Protein AF-A0A2M7EKS1-F1 (afdb_monomer_lite)

pLDDT: mean 70.42, std 13.46, range [41.22, 95.75]

Structure (mmCIF, N/CA/C/O backbone):
data_AF-A0A2M7EKS1-F1
#
_entry.id   AF-A0A2M7EKS1-F1
#
loop_
_atom_site.group_PDB
_atom_site.id
_atom_site.type_symbol
_atom_site.label_atom_id
_atom_site.label_alt_id
_atom_site.label_comp_id
_atom_site.label_asym_id
_atom_site.label_entity_id
_atom_site.label_seq_id
_atom_site.pdbx_PDB_ins_code
_atom_site.Cartn_x
_atom_site.Cartn_y
_atom_site.Cartn_z
_atom_site.occupancy
_atom_site.B_iso_or_equiv
_atom_site.auth_seq_id
_atom_site.auth_comp_id
_atom_site.auth_asym_id
_atom_site.auth_atom_id
_atom_site.pdbx_PDB_model_num
ATOM 1 N N . MET A 1 1 ? 57.420 23.420 -40.649 1.00 41.22 1 MET A N 1
ATOM 2 C CA . MET A 1 1 ? 56.432 24.004 -39.713 1.00 41.22 1 MET A CA 1
ATOM 3 C C . MET A 1 1 ? 55.346 22.971 -39.466 1.00 41.22 1 MET A C 1
ATOM 5 O O . MET A 1 1 ? 54.741 22.511 -40.422 1.00 41.22 1 MET A O 1
ATOM 9 N N . LYS A 1 2 ? 55.190 22.521 -38.217 1.00 45.38 2 LYS A N 1
ATOM 10 C CA . LYS A 1 2 ? 54.291 21.430 -37.818 1.00 45.38 2 LYS A CA 1
ATOM 11 C C . LYS A 1 2 ? 52.988 22.056 -37.322 1.00 45.38 2 LYS A C 1
ATOM 13 O O . LYS A 1 2 ? 52.972 22.640 -36.246 1.00 45.38 2 LYS A O 1
ATOM 18 N N . THR A 1 3 ? 51.925 21.995 -38.116 1.00 54.16 3 THR A N 1
ATOM 19 C CA . THR A 1 3 ? 50.594 22.434 -37.682 1.00 54.16 3 THR A CA 1
ATOM 20 C C . THR A 1 3 ? 50.001 21.342 -36.795 1.00 54.16 3 THR A C 1
ATOM 22 O O . THR A 1 3 ? 49.514 20.324 -37.282 1.00 54.16 3 THR A O 1
ATOM 25 N N . SER A 1 4 ? 50.101 21.517 -35.479 1.00 57.69 4 SER A N 1
ATOM 26 C CA . SER A 1 4 ? 49.424 20.687 -34.482 1.00 57.69 4 SER A CA 1
ATOM 27 C C . SER A 1 4 ? 47.924 20.983 -34.517 1.00 57.69 4 SER A C 1
ATOM 29 O O . SER A 1 4 ? 47.434 21.873 -33.824 1.00 57.69 4 SER A O 1
ATOM 31 N N . GLY A 1 5 ? 47.210 20.275 -35.391 1.00 60.19 5 GLY A N 1
ATOM 32 C CA . GLY A 1 5 ? 45.758 20.330 -35.489 1.00 60.19 5 GLY A CA 1
ATOM 33 C C . GLY A 1 5 ? 45.109 19.615 -34.308 1.00 60.19 5 GLY A C 1
ATOM 34 O O . GLY A 1 5 ? 45.090 18.390 -34.259 1.00 60.19 5 GLY A O 1
ATOM 35 N N . PHE A 1 6 ? 44.539 20.383 -33.382 1.00 62.34 6 PHE A N 1
ATOM 36 C CA . PHE A 1 6 ? 43.591 19.915 -32.365 1.00 62.34 6 PHE A CA 1
ATOM 37 C C . PHE A 1 6 ? 42.209 19.659 -32.991 1.00 62.34 6 PHE A C 1
ATOM 39 O O . PHE A 1 6 ? 41.209 20.246 -32.591 1.00 62.34 6 PHE A O 1
ATOM 46 N N . MET A 1 7 ? 42.143 18.821 -34.023 1.00 62.97 7 MET A N 1
ATOM 47 C CA . MET A 1 7 ? 40.877 18.413 -34.628 1.00 62.97 7 MET A CA 1
ATOM 48 C C . MET A 1 7 ? 40.547 17.014 -34.116 1.00 62.97 7 MET A C 1
ATOM 50 O O . MET A 1 7 ? 41.015 16.017 -34.659 1.00 62.97 7 MET A O 1
ATOM 54 N N . HIS A 1 8 ? 39.753 16.930 -33.049 1.00 63.22 8 HIS A N 1
ATOM 55 C CA . HIS A 1 8 ? 39.049 15.689 -32.740 1.00 63.22 8 HIS A CA 1
ATOM 56 C C . HIS A 1 8 ? 37.978 15.484 -33.814 1.00 63.22 8 HIS A C 1
ATOM 58 O O . HIS A 1 8 ? 36.963 16.179 -33.842 1.00 63.22 8 HIS A O 1
ATOM 64 N N . SER A 1 9 ? 38.206 14.528 -34.711 1.00 64.31 9 SER A N 1
ATOM 65 C CA . SER A 1 9 ? 37.159 13.997 -35.573 1.00 64.31 9 SER A CA 1
ATOM 66 C C . SER A 1 9 ? 36.171 13.227 -34.699 1.00 64.31 9 SER A C 1
ATOM 68 O O . SER A 1 9 ? 36.417 12.075 -34.341 1.00 64.31 9 SER A O 1
ATOM 70 N N . ILE A 1 10 ? 35.056 13.857 -34.338 1.00 65.69 10 ILE A N 1
ATOM 71 C CA . ILE A 1 10 ? 33.873 13.146 -33.849 1.00 65.69 10 ILE A CA 1
ATOM 72 C C . ILE A 1 10 ? 33.316 12.335 -35.018 1.00 65.69 10 ILE A C 1
ATOM 74 O O . ILE A 1 10 ? 32.480 12.795 -35.791 1.00 65.69 10 ILE A O 1
ATOM 78 N N . ASN A 1 11 ? 33.854 11.128 -35.191 1.00 60.94 11 ASN A N 1
ATOM 79 C CA . ASN A 1 11 ? 33.258 10.106 -36.030 1.00 60.94 11 ASN A CA 1
ATOM 80 C C . ASN A 1 11 ? 31.931 9.7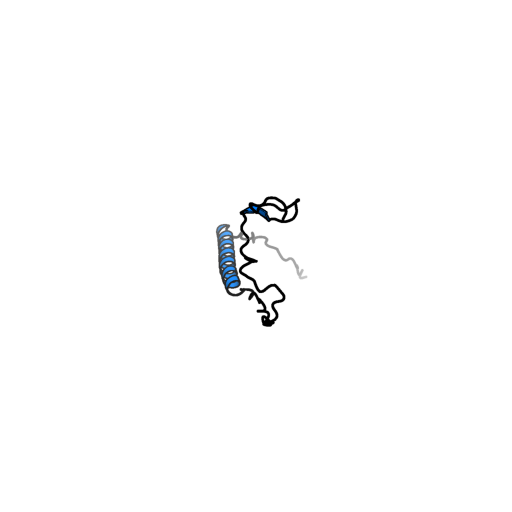20 -35.365 1.00 60.94 11 ASN A C 1
ATOM 82 O O . ASN A 1 11 ? 31.891 8.915 -34.438 1.00 60.94 11 ASN A O 1
ATOM 86 N N . ALA A 1 12 ? 30.852 10.378 -35.776 1.00 63.78 12 ALA A N 1
ATOM 87 C CA . ALA A 1 12 ? 29.505 10.056 -35.340 1.00 63.78 12 ALA A CA 1
ATOM 88 C C . ALA A 1 12 ? 29.057 8.755 -36.026 1.00 63.78 12 ALA A C 1
ATOM 90 O O . ALA A 1 12 ? 28.286 8.785 -36.979 1.00 63.78 12 ALA A O 1
ATOM 91 N N . SER A 1 13 ? 29.577 7.609 -35.584 1.00 60.16 13 SER A N 1
ATOM 92 C CA . SER A 1 13 ? 29.096 6.287 -36.020 1.00 60.16 13 SER A CA 1
ATOM 93 C C . SER A 1 13 ? 28.524 5.441 -34.889 1.00 60.16 13 SER A C 1
ATOM 95 O O . SER A 1 13 ? 28.088 4.314 -35.116 1.00 60.16 13 SER A O 1
ATOM 97 N N . GLU A 1 14 ? 28.413 5.992 -33.685 1.00 66.25 14 GLU A N 1
ATOM 98 C CA . GLU A 1 14 ? 27.704 5.329 -32.600 1.00 66.25 14 GLU A CA 1
ATOM 99 C C . GLU A 1 14 ? 26.249 5.794 -32.589 1.00 66.25 14 GLU A C 1
ATOM 101 O O . GLU A 1 14 ? 25.850 6.683 -31.840 1.00 66.25 14 GLU A O 1
ATOM 106 N N . THR A 1 15 ? 25.428 5.190 -33.454 1.00 65.75 15 THR A N 1
ATOM 107 C CA . THR A 1 15 ? 23.978 5.211 -33.242 1.00 65.75 15 THR A CA 1
ATOM 108 C C . THR A 1 15 ? 23.715 4.600 -31.867 1.00 65.75 15 THR A C 1
ATOM 110 O O . THR A 1 15 ? 24.168 3.469 -31.638 1.00 65.75 15 THR A O 1
ATOM 113 N N . PRO A 1 16 ? 23.018 5.289 -30.944 1.00 69.44 16 PRO A N 1
ATOM 114 C CA . PRO A 1 16 ? 22.757 4.723 -29.633 1.00 69.44 16 PRO A CA 1
ATOM 115 C C . PRO A 1 16 ? 22.011 3.407 -29.835 1.00 69.44 16 PRO A C 1
ATOM 117 O O . PRO A 1 16 ? 20.984 3.359 -30.512 1.00 69.44 16 PRO A O 1
ATOM 120 N N . LYS A 1 17 ? 22.551 2.314 -29.291 1.00 75.19 17 LYS A N 1
ATOM 121 C CA . LYS A 1 17 ? 21.856 1.027 -29.293 1.00 75.19 17 LYS A CA 1
ATOM 122 C C . LYS A 1 17 ? 20.623 1.195 -28.411 1.00 75.19 17 LYS A C 1
ATOM 124 O O . LYS A 1 17 ? 20.738 1.194 -27.188 1.00 75.19 17 LYS A O 1
ATOM 129 N N . LEU A 1 18 ? 19.458 1.397 -29.027 1.00 77.94 18 LEU A N 1
ATOM 130 C CA . LEU A 1 18 ? 18.192 1.391 -28.304 1.00 77.94 18 LEU A CA 1
ATOM 131 C C . LEU A 1 18 ? 18.033 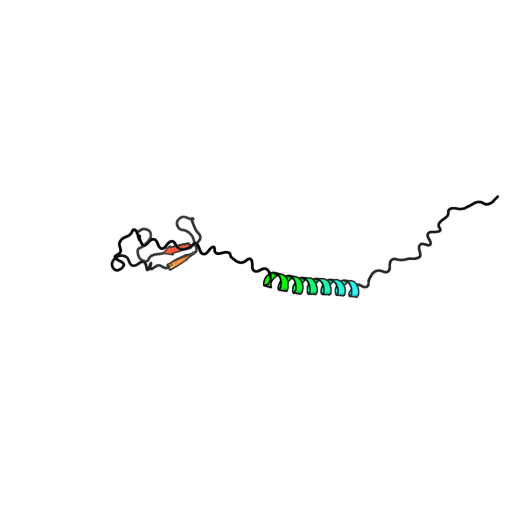0.013 -27.658 1.00 77.94 18 LEU A C 1
ATOM 133 O O . LEU A 1 18 ? 18.184 -1.018 -28.317 1.00 77.94 18 LEU A O 1
ATOM 137 N N . LEU A 1 19 ? 17.757 -0.000 -26.355 1.00 82.75 19 LEU A N 1
ATOM 138 C CA . LEU A 1 19 ? 17.480 -1.239 -25.641 1.00 82.75 19 LEU A CA 1
ATOM 139 C C . LEU A 1 19 ? 16.231 -1.894 -26.249 1.00 82.75 19 LEU A C 1
ATOM 141 O O . LEU A 1 19 ? 15.245 -1.196 -26.508 1.00 82.75 19 LEU A O 1
ATOM 145 N N . PRO A 1 20 ? 16.240 -3.218 -26.476 1.00 88.69 20 PRO A N 1
ATOM 146 C CA . PRO A 1 20 ? 15.064 -3.894 -26.990 1.00 88.69 20 PRO A CA 1
ATOM 147 C C . PRO A 1 20 ? 13.924 -3.765 -25.978 1.00 88.69 20 PRO A C 1
ATOM 149 O O . PRO A 1 20 ? 14.126 -3.886 -24.768 1.00 88.69 20 PRO A O 1
ATOM 152 N N . ILE A 1 21 ? 12.708 -3.551 -26.479 1.00 88.75 21 ILE A N 1
ATOM 153 C CA . ILE A 1 21 ? 11.506 -3.353 -25.655 1.00 88.75 21 ILE A CA 1
ATOM 154 C C . ILE A 1 21 ? 11.301 -4.527 -24.682 1.00 88.75 21 ILE A C 1
ATOM 156 O O . ILE A 1 21 ? 10.895 -4.324 -23.542 1.00 88.75 21 ILE A O 1
ATOM 160 N N . SER A 1 22 ? 11.667 -5.748 -25.082 1.00 89.56 22 SER A N 1
ATOM 161 C CA . SER A 1 22 ? 11.633 -6.935 -24.221 1.00 89.56 22 SER A CA 1
ATOM 162 C C . SER A 1 22 ? 12.561 -6.836 -23.006 1.00 89.56 22 SER A C 1
ATOM 164 O O . SER A 1 22 ? 12.185 -7.285 -21.925 1.00 89.56 22 SER A O 1
ATOM 166 N N . ALA A 1 23 ? 13.735 -6.214 -23.142 1.00 91.38 23 ALA A N 1
ATOM 167 C CA . ALA A 1 23 ? 14.634 -5.972 -22.016 1.00 91.38 23 ALA A CA 1
ATOM 168 C C . ALA A 1 23 ? 14.060 -4.912 -21.069 1.00 91.38 23 ALA A C 1
ATOM 170 O O . ALA A 1 23 ? 14.128 -5.085 -19.856 1.00 91.38 23 ALA A O 1
ATOM 171 N N . VAL A 1 24 ? 13.434 -3.859 -21.605 1.00 92.88 24 VAL A N 1
ATOM 172 C CA . VAL A 1 24 ? 12.767 -2.830 -20.789 1.00 92.88 24 VAL A CA 1
ATOM 173 C C . VAL A 1 24 ? 11.610 -3.437 -19.994 1.00 92.88 24 VAL A C 1
ATOM 175 O O . VAL A 1 24 ? 11.536 -3.257 -18.781 1.00 92.88 24 VAL A O 1
ATOM 178 N N . ILE A 1 25 ? 10.756 -4.229 -20.646 1.00 94.56 25 ILE A N 1
ATOM 179 C CA . ILE A 1 25 ? 9.647 -4.934 -19.990 1.00 94.56 25 ILE A CA 1
ATOM 180 C C . ILE A 1 25 ? 10.179 -5.908 -18.932 1.00 94.56 25 ILE A C 1
ATOM 182 O O . ILE A 1 25 ? 9.662 -5.934 -17.817 1.00 94.56 25 ILE A O 1
ATOM 186 N N . GLY A 1 26 ? 11.234 -6.667 -19.242 1.00 95.75 26 GLY A N 1
ATOM 187 C CA . GLY A 1 26 ? 11.862 -7.586 -18.291 1.00 95.75 26 GLY A CA 1
ATOM 188 C C . GLY A 1 26 ? 12.372 -6.877 -17.034 1.00 95.75 26 GLY A C 1
ATOM 189 O O . GLY A 1 26 ? 12.123 -7.340 -15.921 1.00 95.75 26 GLY A O 1
ATOM 190 N N . VAL A 1 27 ? 13.011 -5.714 -17.194 1.00 94.81 27 VAL A N 1
ATOM 191 C CA . VAL A 1 27 ? 13.460 -4.881 -16.069 1.00 94.81 27 VAL A CA 1
ATOM 192 C C . VAL A 1 27 ? 12.271 -4.341 -15.272 1.00 94.81 27 VAL A C 1
ATOM 194 O O . VAL A 1 27 ? 12.289 -4.411 -14.046 1.00 94.81 27 VAL A O 1
ATOM 197 N N . CYS A 1 28 ? 11.209 -3.863 -15.926 1.00 94.31 28 CYS A N 1
ATOM 198 C CA . CYS A 1 28 ? 10.008 -3.391 -15.232 1.00 94.31 28 CYS A CA 1
ATOM 199 C C . CYS A 1 28 ? 9.351 -4.494 -14.391 1.00 94.31 28 CYS A C 1
ATOM 201 O O . CYS A 1 28 ? 9.015 -4.264 -13.230 1.00 94.31 28 CYS A O 1
ATOM 203 N N . VAL A 1 29 ? 9.211 -5.703 -14.942 1.00 95.19 29 VAL A N 1
ATOM 204 C CA . VAL A 1 29 ? 8.653 -6.856 -14.219 1.00 95.19 29 VAL A CA 1
ATOM 205 C C . VAL A 1 29 ? 9.532 -7.224 -13.024 1.00 95.19 29 VAL A C 1
ATOM 207 O O . VAL A 1 29 ? 9.014 -7.460 -11.933 1.00 95.19 29 VAL A O 1
ATOM 210 N N . LEU A 1 30 ? 10.857 -7.211 -13.195 1.00 95.06 30 LEU A N 1
ATOM 211 C CA . LEU A 1 30 ? 11.803 -7.477 -12.114 1.00 95.06 30 LEU A CA 1
ATOM 212 C C . LEU A 1 30 ? 11.683 -6.449 -10.980 1.00 95.06 30 LEU A C 1
ATOM 214 O O . LEU A 1 30 ? 11.644 -6.829 -9.812 1.00 95.06 30 LEU A O 1
ATOM 218 N N . VAL A 1 31 ? 11.576 -5.158 -11.307 1.00 95.31 31 VAL A N 1
ATOM 219 C CA . VAL A 1 31 ? 11.412 -4.083 -10.315 1.00 95.31 31 VAL A CA 1
ATOM 220 C C . VAL A 1 31 ? 10.095 -4.229 -9.552 1.00 95.31 31 VAL A C 1
ATOM 222 O O . VAL A 1 31 ? 10.088 -4.107 -8.328 1.00 95.31 31 VAL A O 1
ATOM 225 N N . ILE A 1 32 ? 8.993 -4.549 -10.238 1.00 94.56 32 ILE A N 1
ATOM 226 C CA . ILE A 1 32 ? 7.689 -4.776 -9.598 1.00 94.56 32 ILE A CA 1
ATOM 227 C C . ILE A 1 32 ? 7.739 -6.005 -8.682 1.00 94.56 32 ILE A C 1
ATOM 229 O O . ILE A 1 32 ? 7.239 -5.950 -7.561 1.00 94.56 32 ILE A O 1
ATOM 233 N N . ALA A 1 33 ? 8.377 -7.097 -9.113 1.00 92.50 33 ALA A N 1
ATOM 234 C CA . ALA A 1 33 ? 8.516 -8.305 -8.303 1.00 92.50 33 ALA A CA 1
ATOM 235 C C . ALA A 1 33 ? 9.363 -8.058 -7.042 1.00 92.50 33 ALA A C 1
ATOM 237 O O . ALA A 1 33 ? 8.952 -8.420 -5.939 1.00 92.50 33 ALA A O 1
ATOM 238 N N . LEU A 1 34 ? 10.513 -7.391 -7.182 1.00 92.31 34 LEU A N 1
ATOM 239 C CA . LEU A 1 34 ? 11.387 -7.048 -6.057 1.00 92.31 34 LEU A CA 1
ATOM 240 C C . LEU A 1 34 ? 10.723 -6.048 -5.101 1.00 92.31 34 LEU A C 1
ATOM 242 O O . LEU A 1 34 ? 10.806 -6.218 -3.886 1.00 92.31 34 LEU A O 1
ATOM 246 N N . GLY A 1 35 ? 10.022 -5.045 -5.635 1.00 90.06 35 GLY A N 1
ATOM 247 C CA . GLY A 1 35 ? 9.261 -4.078 -4.847 1.00 90.06 35 GLY A CA 1
ATOM 248 C C . GLY A 1 35 ? 8.083 -4.716 -4.108 1.00 90.06 35 GLY A C 1
ATOM 249 O O . GLY A 1 35 ? 7.876 -4.436 -2.930 1.00 90.06 35 GLY A O 1
ATOM 250 N N . GLY A 1 36 ? 7.352 -5.624 -4.759 1.00 86.50 36 GLY A N 1
ATOM 251 C CA . GLY A 1 36 ? 6.229 -6.346 -4.162 1.00 86.50 36 GLY A CA 1
ATOM 252 C C . GLY A 1 36 ? 6.662 -7.290 -3.040 1.00 86.50 36 GLY A C 1
ATOM 253 O O . GLY A 1 36 ? 6.119 -7.232 -1.938 1.00 86.50 36 GLY A O 1
ATOM 254 N N . VAL A 1 37 ? 7.683 -8.120 -3.281 1.00 85.19 37 VAL A N 1
ATOM 255 C CA . VAL A 1 37 ? 8.219 -9.045 -2.267 1.00 85.19 37 VAL A CA 1
ATOM 256 C C . VAL A 1 37 ? 8.892 -8.280 -1.124 1.00 85.19 37 VAL A C 1
ATOM 258 O O . VAL A 1 37 ? 8.651 -8.583 0.046 1.00 85.19 37 VAL A O 1
ATOM 261 N N . GLY A 1 38 ? 9.693 -7.259 -1.444 1.00 85.44 38 GLY A N 1
ATOM 262 C CA . GLY A 1 38 ? 10.357 -6.412 -0.455 1.00 85.44 38 GLY A CA 1
ATOM 263 C C . GLY A 1 38 ? 9.365 -5.640 0.416 1.00 85.44 38 GLY A C 1
ATOM 264 O O . GLY A 1 38 ? 9.471 -5.673 1.642 1.00 85.44 38 GLY A O 1
ATOM 265 N N . GLY A 1 39 ? 8.355 -5.016 -0.196 1.00 82.62 39 GLY A N 1
ATOM 266 C CA . GLY A 1 39 ? 7.296 -4.292 0.508 1.00 82.62 39 GLY A CA 1
ATOM 267 C C . GLY A 1 39 ? 6.450 -5.200 1.403 1.00 82.62 39 GLY A C 1
ATOM 268 O O . GLY A 1 39 ? 6.206 -4.868 2.563 1.00 82.62 39 GLY A O 1
ATOM 269 N N . TYR A 1 40 ? 6.075 -6.388 0.919 1.00 82.56 40 TYR A N 1
ATOM 270 C CA . TYR A 1 40 ? 5.313 -7.364 1.705 1.00 82.56 40 TYR A CA 1
ATOM 271 C C . TYR A 1 40 ? 6.092 -7.874 2.930 1.00 82.56 40 TYR A C 1
ATOM 273 O O . TYR A 1 40 ? 5.553 -7.948 4.038 1.00 82.56 40 TYR A O 1
ATOM 281 N N . MET A 1 41 ? 7.386 -8.173 2.769 1.00 80.88 41 MET A N 1
ATOM 282 C CA . MET A 1 41 ? 8.258 -8.551 3.888 1.00 80.88 41 MET A CA 1
ATOM 283 C C . MET A 1 41 ? 8.445 -7.409 4.896 1.00 80.88 41 MET A C 1
ATOM 285 O O . MET A 1 41 ? 8.505 -7.653 6.104 1.00 80.88 41 MET A O 1
ATOM 289 N N . MET A 1 42 ? 8.497 -6.161 4.425 1.00 77.62 42 MET A N 1
ATOM 290 C CA . MET A 1 42 ? 8.656 -4.985 5.280 1.00 77.62 42 MET A CA 1
ATOM 291 C C . MET A 1 42 ? 7.414 -4.723 6.142 1.00 77.62 42 MET A C 1
ATOM 293 O O . MET A 1 42 ? 7.565 -4.443 7.329 1.00 77.62 42 MET A O 1
ATOM 297 N N . VAL A 1 43 ? 6.203 -4.915 5.605 1.00 73.50 43 VAL A N 1
ATOM 298 C CA . VAL A 1 43 ? 4.942 -4.816 6.370 1.00 73.50 43 VAL A CA 1
ATOM 299 C C . VAL A 1 43 ? 4.870 -5.865 7.482 1.00 73.50 43 VAL A C 1
ATOM 301 O O . VAL A 1 43 ? 4.457 -5.557 8.595 1.00 73.50 43 VAL A O 1
ATOM 304 N N . LYS A 1 44 ? 5.343 -7.094 7.240 1.00 64.31 44 LYS A N 1
ATOM 305 C CA . LYS A 1 44 ? 5.356 -8.135 8.282 1.00 64.31 44 LYS A CA 1
ATOM 306 C C . LYS A 1 44 ? 6.326 -7.817 9.430 1.00 64.31 44 LYS A C 1
ATOM 308 O O . LYS A 1 44 ? 6.099 -8.246 10.559 1.00 64.31 44 LYS A O 1
ATOM 313 N N . LYS A 1 45 ? 7.407 -7.078 9.154 1.00 62.59 45 LYS A N 1
ATOM 314 C CA . LYS A 1 45 ? 8.396 -6.654 10.162 1.00 62.59 45 LYS A CA 1
ATOM 315 C C . LYS A 1 45 ? 8.028 -5.325 10.831 1.00 62.59 45 LYS A C 1
ATOM 317 O O . LYS A 1 45 ? 8.385 -5.104 11.983 1.00 62.59 45 LYS A O 1
ATOM 322 N N . SER A 1 46 ? 7.299 -4.465 10.125 1.00 59.06 46 SER A N 1
ATOM 323 C CA . SER A 1 46 ? 6.721 -3.220 10.623 1.00 59.06 46 SER A CA 1
ATOM 324 C C . SER A 1 46 ? 5.258 -3.458 10.992 1.00 59.06 46 SER A C 1
ATOM 326 O O . SER A 1 46 ? 4.344 -2.887 10.412 1.00 59.06 46 SER A O 1
ATOM 328 N N . SER A 1 47 ? 5.027 -4.319 11.982 1.00 60.75 47 SER A N 1
ATOM 329 C CA . SER A 1 47 ? 3.877 -4.078 12.844 1.00 60.75 47 SER A CA 1
ATOM 330 C C . SER A 1 47 ? 4.269 -2.853 13.669 1.00 60.75 47 SER A C 1
ATOM 332 O O . SER A 1 47 ? 5.190 -2.980 14.485 1.00 60.75 47 SER A O 1
ATOM 334 N N . PRO A 1 48 ? 3.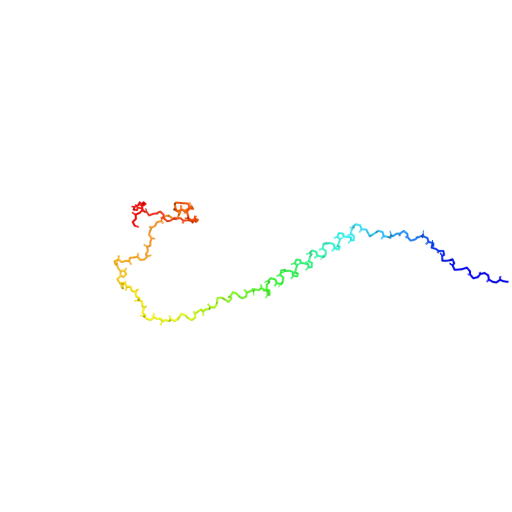694 -1.651 13.457 1.00 61.41 48 PRO A N 1
ATOM 335 C CA . PRO A 1 48 ? 3.730 -0.660 14.512 1.00 61.41 48 PRO A CA 1
ATOM 336 C C . PRO A 1 48 ? 3.084 -1.371 15.688 1.00 61.41 48 PRO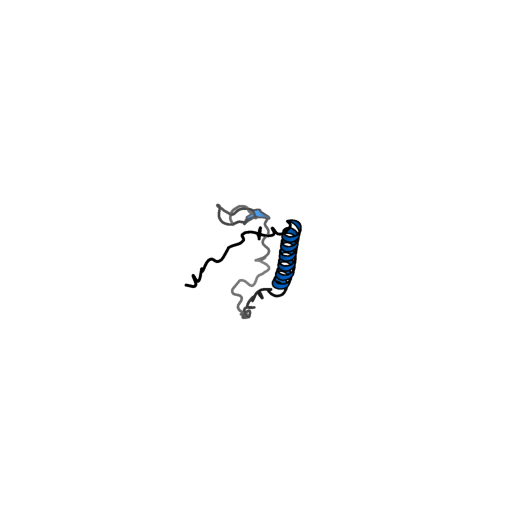 A C 1
ATOM 338 O O . PRO A 1 48 ? 1.898 -1.697 15.644 1.00 61.41 48 PRO A O 1
ATOM 341 N N . GLY A 1 49 ? 3.893 -1.722 16.689 1.00 56.53 49 GLY A N 1
ATOM 342 C CA . GLY A 1 49 ? 3.361 -2.178 17.953 1.00 56.53 49 GLY A CA 1
ATOM 343 C C . GLY A 1 49 ? 2.361 -1.113 18.345 1.00 56.53 49 GLY A C 1
ATOM 344 O O . GLY A 1 49 ? 2.751 0.018 18.638 1.00 56.53 49 GLY A O 1
ATOM 345 N N . MET A 1 50 ? 1.074 -1.441 18.242 1.00 54.53 50 MET A N 1
ATOM 346 C CA . MET A 1 50 ? 0.037 -0.681 18.890 1.00 54.53 50 MET A CA 1
ATOM 347 C C . MET A 1 50 ? 0.412 -0.806 20.355 1.00 54.53 50 MET A C 1
ATOM 349 O O . MET A 1 50 ? 0.061 -1.773 21.030 1.00 54.53 50 MET A O 1
ATOM 353 N N . ASN A 1 51 ? 1.200 0.153 20.827 1.00 53.97 51 ASN A N 1
ATOM 354 C CA . ASN A 1 51 ? 1.319 0.460 22.224 1.00 53.97 51 ASN A CA 1
ATOM 355 C C . ASN A 1 51 ? -0.059 1.008 22.590 1.00 53.97 51 ASN A C 1
ATOM 357 O O . ASN A 1 51 ? -0.250 2.200 22.804 1.00 53.97 51 ASN A O 1
ATOM 361 N N . THR A 1 52 ? -1.043 0.110 22.683 1.00 55.12 52 THR A N 1
ATOM 362 C CA . THR A 1 52 ? -1.952 0.159 23.805 1.00 55.12 52 THR A CA 1
ATOM 363 C C . THR A 1 52 ? -1.015 0.146 24.994 1.00 55.12 52 THR A C 1
ATOM 365 O O . THR A 1 52 ? -0.582 -0.909 25.457 1.00 55.12 52 THR A O 1
ATOM 368 N N . THR A 1 53 ? -0.631 1.343 25.442 1.00 53.97 53 THR A N 1
ATOM 369 C CA . THR A 1 53 ? -0.329 1.573 26.837 1.00 53.97 53 THR A CA 1
ATOM 370 C C . THR A 1 53 ? -1.488 0.891 27.527 1.00 53.97 53 THR A C 1
ATOM 372 O O . THR A 1 53 ? -2.622 1.372 27.476 1.00 53.97 53 THR A O 1
ATOM 375 N N . LYS A 1 54 ? -1.246 -0.318 28.037 1.00 55.41 54 LYS A N 1
ATOM 376 C CA . LYS A 1 54 ? -2.118 -0.918 29.023 1.00 55.41 54 LYS A CA 1
ATOM 377 C C . LYS A 1 54 ? -1.989 0.072 30.157 1.00 55.41 54 LYS A C 1
ATOM 379 O O . LYS A 1 54 ? -1.045 -0.013 30.934 1.00 55.41 54 LYS A O 1
ATOM 384 N N . GLY A 1 55 ? -2.828 1.109 30.132 1.00 54.84 55 GLY A N 1
ATOM 385 C CA . GLY A 1 55 ? -3.003 1.977 31.267 1.00 54.84 55 GLY A CA 1
ATOM 386 C C . GLY A 1 55 ? -3.237 0.996 32.387 1.00 54.84 55 GLY A C 1
ATOM 387 O O . GLY A 1 55 ? -4.147 0.169 32.286 1.00 54.84 55 GLY A O 1
ATOM 388 N N . THR A 1 56 ? -2.318 0.965 33.347 1.00 53.72 56 THR A N 1
ATOM 389 C CA . THR A 1 56 ? -2.539 0.242 34.584 1.00 53.72 56 THR A CA 1
ATOM 390 C C . THR A 1 56 ? -3.909 0.703 35.025 1.00 53.72 56 THR A C 1
ATOM 392 O O . THR A 1 56 ? -4.081 1.881 35.341 1.00 53.72 56 THR A O 1
ATOM 395 N N . ALA A 1 57 ? -4.903 -0.177 34.906 1.00 57.66 57 ALA A N 1
ATOM 396 C CA . ALA A 1 57 ? -6.209 0.095 35.447 1.00 57.66 57 ALA A CA 1
ATOM 397 C C . ALA A 1 57 ? -5.931 0.242 36.933 1.00 57.66 57 ALA A C 1
ATOM 399 O O . ALA A 1 57 ? -5.659 -0.745 37.617 1.00 57.66 57 ALA A O 1
ATOM 400 N N . ILE A 1 58 ? -5.860 1.488 37.400 1.00 60.59 58 ILE A N 1
ATOM 401 C CA . ILE A 1 58 ? -5.926 1.764 38.817 1.00 60.59 58 ILE A CA 1
ATOM 402 C C . ILE A 1 58 ? -7.264 1.158 39.201 1.00 60.59 58 ILE A C 1
ATOM 404 O O . ILE A 1 58 ? -8.314 1.677 38.820 1.00 60.59 58 ILE A O 1
ATOM 408 N N . GLN A 1 59 ? -7.213 -0.007 39.848 1.00 61.41 59 GLN A N 1
ATOM 409 C CA . GLN A 1 59 ? -8.369 -0.591 40.499 1.00 61.41 59 GLN A CA 1
ATOM 410 C C . GLN A 1 59 ? -8.706 0.369 41.628 1.00 61.41 59 GLN A C 1
ATOM 412 O O . GLN A 1 59 ? -8.182 0.293 42.734 1.00 61.41 59 GLN A O 1
ATOM 417 N N . THR A 1 60 ? -9.489 1.385 41.288 1.00 60.72 60 THR A N 1
ATOM 418 C CA . THR A 1 60 ? -10.191 2.160 42.279 1.00 60.72 60 THR A CA 1
ATOM 419 C C . THR A 1 60 ? -11.399 1.315 42.641 1.00 60.72 60 THR A C 1
ATOM 421 O O . THR A 1 60 ? -12.326 1.155 41.853 1.00 60.72 60 THR A O 1
ATOM 424 N N . ASP A 1 61 ? -11.394 0.754 43.847 1.00 58.50 61 ASP A N 1
ATOM 425 C CA . ASP A 1 61 ? -12.548 0.040 44.413 1.00 58.50 61 ASP A CA 1
ATOM 426 C C . ASP A 1 61 ? -13.749 0.978 44.659 1.00 58.50 61 ASP A C 1
ATOM 428 O O . ASP A 1 61 ? -14.772 0.595 45.227 1.00 58.50 61 ASP A O 1
ATOM 432 N N . LYS A 1 62 ? -13.648 2.241 44.231 1.00 65.19 62 LYS A N 1
ATOM 433 C CA . LYS A 1 62 ? -14.697 3.246 44.301 1.00 65.19 62 LYS A CA 1
ATOM 434 C C . LYS A 1 62 ? -15.460 3.296 42.981 1.00 65.19 62 LYS A C 1
ATOM 436 O O . LYS A 1 62 ? -15.285 4.193 42.162 1.00 65.19 62 LYS A O 1
ATOM 441 N N . ALA A 1 63 ? -16.382 2.355 42.813 1.00 57.94 63 ALA A N 1
ATOM 442 C CA . ALA A 1 63 ? -17.523 2.575 41.936 1.00 57.94 63 ALA A CA 1
ATOM 443 C C . ALA A 1 63 ? -18.431 3.631 42.593 1.00 57.94 63 ALA A C 1
ATOM 445 O O . ALA A 1 63 ? -19.056 3.373 43.622 1.00 57.94 63 ALA A O 1
ATOM 446 N N . ALA A 1 64 ? -18.472 4.843 42.042 1.00 68.50 64 ALA A N 1
ATOM 447 C CA . ALA A 1 64 ? -19.480 5.833 42.406 1.00 68.50 64 ALA A CA 1
ATOM 448 C C . ALA A 1 64 ? -20.734 5.569 41.560 1.00 68.50 64 ALA A C 1
ATOM 450 O O . ALA A 1 64 ? -20.722 5.786 40.352 1.00 68.50 64 ALA A O 1
ATOM 451 N N . GLY A 1 65 ? -21.794 5.047 42.180 1.00 66.50 65 GLY A N 1
ATOM 452 C CA . GLY A 1 65 ? -23.046 4.712 41.501 1.00 66.50 65 GLY A CA 1
ATOM 453 C C . GLY A 1 65 ? -23.920 3.765 42.320 1.00 66.50 65 GLY A C 1
ATOM 454 O O . GLY A 1 65 ? -23.468 3.161 43.293 1.00 66.50 65 GLY A O 1
ATOM 455 N N . VAL A 1 66 ? -25.192 3.646 41.943 1.00 61.25 66 VAL A N 1
ATOM 456 C CA . VAL A 1 66 ? -26.132 2.716 42.580 1.00 61.25 66 VAL A CA 1
ATOM 457 C C . VAL A 1 66 ? -25.715 1.280 42.237 1.00 61.25 66 VAL A C 1
ATOM 459 O O . VAL A 1 66 ? -25.703 0.891 41.076 1.00 61.25 66 VAL A O 1
ATOM 462 N N . MET A 1 67 ? -25.376 0.476 43.251 1.00 60.19 67 MET A N 1
ATOM 463 C CA . MET A 1 67 ? -24.966 -0.937 43.110 1.00 60.19 67 MET A CA 1
ATOM 464 C C . MET A 1 67 ? -26.128 -1.868 42.706 1.00 60.19 67 MET A C 1
ATOM 466 O O . MET A 1 67 ? -25.945 -3.071 42.508 1.00 60.19 67 MET A O 1
ATOM 470 N N . ASP A 1 68 ? -27.341 -1.326 42.590 1.00 60.28 68 ASP A N 1
ATOM 471 C CA . ASP A 1 68 ? -28.535 -2.081 42.243 1.00 60.28 68 ASP A CA 1
ATOM 472 C C . ASP A 1 68 ? -28.625 -2.371 40.735 1.00 60.28 68 ASP A C 1
ATOM 474 O O . ASP A 1 68 ? -29.375 -1.750 39.981 1.00 60.28 68 ASP A O 1
ATOM 478 N N . LYS A 1 69 ? -27.880 -3.397 40.312 1.00 62.69 69 LYS A N 1
ATOM 479 C CA . LYS A 1 69 ? -27.942 -3.968 38.956 1.00 62.69 69 LYS A CA 1
ATOM 480 C C . LYS A 1 69 ? -29.284 -4.635 38.624 1.00 62.69 69 LYS A C 1
ATOM 482 O O . LYS A 1 69 ? -29.478 -5.071 37.490 1.00 62.69 69 LYS A O 1
ATOM 487 N N . LYS A 1 70 ? -30.191 -4.806 39.598 1.00 63.75 70 LYS A N 1
ATOM 488 C CA . LYS A 1 70 ? -31.510 -5.416 39.358 1.00 63.75 70 LYS A CA 1
ATOM 489 C C . LYS A 1 70 ? -32.495 -4.380 38.834 1.00 63.75 70 LYS A C 1
ATOM 491 O O . LYS A 1 70 ? -33.257 -4.692 37.920 1.00 63.75 70 LYS A O 1
ATOM 496 N N . THR A 1 71 ? -32.443 -3.170 39.385 1.00 62.03 71 THR A N 1
ATOM 497 C CA . THR A 1 71 ? -33.300 -2.050 38.976 1.00 62.03 71 THR A CA 1
ATOM 498 C C . THR A 1 71 ? -32.748 -1.333 37.743 1.00 62.03 71 THR A C 1
ATOM 500 O O . THR A 1 71 ? -33.517 -0.932 36.872 1.00 62.03 71 THR A O 1
ATOM 503 N N . PHE A 1 72 ? -31.421 -1.261 37.601 1.00 61.94 72 PHE A N 1
ATOM 504 C CA . PHE A 1 72 ? -30.758 -0.664 36.441 1.00 61.94 72 PHE A CA 1
ATOM 505 C C . PHE A 1 72 ? -30.058 -1.750 35.625 1.00 61.94 72 PHE A C 1
ATOM 507 O O . PHE A 1 72 ? -28.907 -2.106 35.871 1.00 61.94 72 PHE A O 1
ATOM 514 N N . LYS A 1 73 ? -30.777 -2.325 34.658 1.00 65.38 73 LYS A N 1
ATOM 515 C CA . LYS A 1 73 ? -30.165 -3.229 33.683 1.00 65.38 73 LYS A CA 1
ATOM 516 C C . LYS A 1 73 ? -29.357 -2.392 32.690 1.00 65.38 73 LYS A C 1
ATOM 518 O O . LYS A 1 73 ? -29.944 -1.708 31.861 1.00 65.38 73 LYS A O 1
ATOM 523 N N . ASP A 1 74 ? -28.033 -2.535 32.701 1.00 61.94 74 ASP A N 1
ATOM 524 C CA . ASP A 1 74 ? -27.124 -1.934 31.701 1.00 61.94 74 ASP A CA 1
ATOM 525 C C . ASP A 1 74 ? -27.321 -2.504 30.277 1.00 61.94 74 ASP A C 1
ATOM 527 O O . ASP A 1 74 ? -26.645 -2.111 29.326 1.00 61.94 74 ASP A O 1
ATOM 531 N N . SER A 1 75 ? -28.250 -3.451 30.106 1.00 59.25 75 SER A N 1
ATOM 532 C CA . SER A 1 75 ? -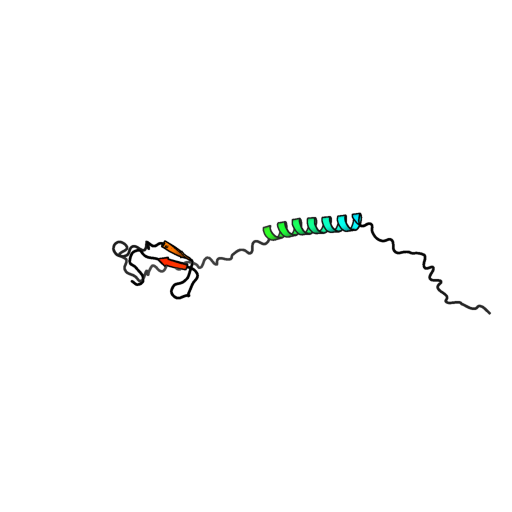28.642 -3.971 28.801 1.00 59.25 75 SER A CA 1
ATOM 533 C C . SER A 1 75 ? -29.642 -3.020 28.158 1.00 59.25 75 SER A C 1
ATOM 535 O O . SER A 1 75 ? -30.841 -3.032 28.439 1.00 59.25 75 SER A O 1
ATOM 537 N N . ILE A 1 76 ? -29.115 -2.171 27.289 1.00 62.34 76 ILE A N 1
ATOM 538 C CA . ILE A 1 76 ? -29.919 -1.305 26.448 1.00 62.34 76 ILE A CA 1
ATOM 539 C C . ILE A 1 76 ? -30.545 -2.152 25.326 1.00 62.34 76 ILE A C 1
ATOM 541 O O . ILE A 1 76 ? -29.836 -2.838 24.594 1.00 62.34 76 ILE A O 1
ATOM 545 N N . ILE A 1 77 ? -31.871 -2.082 25.176 1.00 65.38 77 ILE A N 1
ATOM 546 C CA . ILE A 1 77 ? -32.625 -2.716 24.083 1.00 65.38 77 ILE A CA 1
ATOM 547 C C . ILE A 1 77 ? -32.998 -1.630 23.065 1.00 65.38 77 ILE A C 1
ATOM 549 O O . ILE A 1 77 ? -33.588 -0.615 23.436 1.00 65.38 77 ILE A O 1
ATOM 553 N N . GLY A 1 78 ? -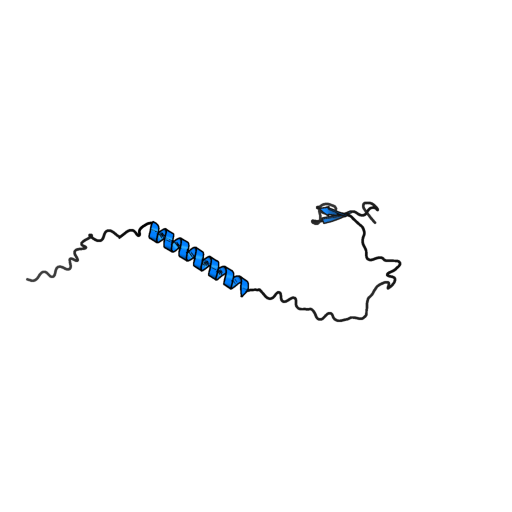32.667 -1.838 21.790 1.00 70.06 78 GLY A N 1
ATOM 554 C CA . GLY A 1 78 ? -33.002 -0.926 20.694 1.00 70.06 78 GLY A CA 1
ATOM 555 C C . GLY A 1 78 ? -32.408 -1.383 19.362 1.00 70.06 78 GLY A C 1
ATOM 556 O O . GLY A 1 78 ? -31.509 -2.224 19.338 1.00 70.06 78 GLY A O 1
ATOM 557 N N . LEU A 1 79 ? -32.920 -0.848 18.255 1.00 74.00 79 LEU A N 1
ATOM 558 C CA . LEU A 1 79 ? -32.400 -1.101 16.913 1.00 74.00 79 LEU A CA 1
ATOM 559 C C . LEU A 1 79 ? -31.417 0.011 16.541 1.00 74.00 79 LEU A C 1
ATOM 561 O O . LEU A 1 79 ? -31.770 1.188 16.576 1.00 74.00 79 LEU A O 1
ATOM 565 N N . LEU A 1 80 ? -30.180 -0.350 16.199 1.00 79.88 80 LEU A N 1
ATOM 566 C CA . LEU A 1 80 ? -29.200 0.618 15.714 1.00 79.88 80 LEU A CA 1
ATOM 567 C C . LEU A 1 80 ? -29.564 1.013 14.279 1.00 79.88 80 LEU A C 1
ATOM 569 O O . LEU A 1 80 ? -29.669 0.150 13.405 1.00 79.88 80 LEU A O 1
ATOM 573 N N . LYS A 1 81 ? -29.778 2.304 14.048 1.00 80.69 81 LYS A N 1
ATOM 574 C CA . LYS A 1 81 ? -30.089 2.876 12.740 1.00 80.69 81 LYS A CA 1
ATOM 575 C C . LYS A 1 81 ? -28.914 3.704 12.249 1.00 80.69 81 LYS A C 1
ATOM 577 O O . LYS A 1 81 ? -28.217 4.335 13.040 1.00 80.69 81 LYS A O 1
ATOM 582 N N . GLU A 1 82 ? -28.696 3.660 10.942 1.00 78.38 82 GLU A N 1
ATOM 583 C CA . GLU A 1 82 ? -27.721 4.496 10.250 1.00 78.38 82 GLU A CA 1
ATOM 584 C C . GLU A 1 82 ? -28.294 5.908 10.082 1.00 78.38 82 GLU A C 1
ATOM 586 O O . GLU A 1 82 ? -29.456 6.071 9.707 1.00 78.38 82 GLU A O 1
ATOM 591 N N . GLY A 1 83 ? -27.488 6.917 10.402 1.00 79.25 83 GLY A N 1
ATOM 592 C CA . GLY A 1 83 ? -27.903 8.310 10.549 1.00 79.25 83 GLY A CA 1
ATOM 593 C C . GLY A 1 83 ? -27.886 8.784 12.005 1.00 79.25 83 GLY A C 1
ATOM 594 O O . GLY A 1 83 ? -28.013 8.001 12.943 1.00 79.25 83 GLY A O 1
ATOM 595 N N . GLY A 1 84 ? -27.688 10.084 12.184 1.00 71.25 84 GLY A N 1
ATOM 596 C CA . GLY A 1 84 ? -27.666 10.764 13.473 1.00 71.25 84 GLY A CA 1
ATOM 597 C C . GLY A 1 84 ? -29.038 11.251 13.931 1.00 71.25 84 GLY A C 1
ATOM 598 O O . GLY A 1 84 ? -29.946 11.416 13.115 1.00 71.25 84 GLY A O 1
ATOM 599 N N . VAL A 1 85 ? -29.191 11.535 15.225 1.00 70.44 85 VAL A N 1
ATOM 600 C CA . VAL A 1 85 ? -30.361 12.289 15.707 1.00 70.44 85 VAL A CA 1
ATOM 601 C C . VAL A 1 85 ? -30.148 13.749 15.315 1.00 70.44 85 VAL A C 1
ATOM 603 O O . VAL A 1 85 ? -29.060 14.277 15.508 1.00 70.44 85 VAL A O 1
ATOM 606 N N . GLU A 1 86 ? -31.151 14.386 14.704 1.00 70.31 86 GLU A N 1
ATOM 607 C CA . GLU A 1 86 ? -31.094 15.811 14.317 1.00 70.31 86 GLU A CA 1
ATOM 608 C C . GLU A 1 86 ? -29.905 16.194 13.406 1.00 70.31 86 GLU A C 1
ATOM 610 O O . GLU A 1 86 ? -29.487 17.346 13.345 1.00 70.31 86 GLU A O 1
ATOM 615 N N . GLY A 1 87 ? -29.380 15.232 12.639 1.00 70.56 87 GLY A N 1
ATOM 616 C CA . GLY A 1 87 ? -28.248 15.451 11.733 1.00 70.56 87 GLY A CA 1
ATOM 617 C C . GLY A 1 87 ? -26.869 15.351 12.394 1.00 70.56 87 GLY A C 1
ATOM 618 O O . GLY A 1 87 ? -25.871 15.617 11.725 1.00 70.56 87 GLY A O 1
ATOM 619 N N . GLU A 1 88 ? -26.789 14.933 13.662 1.00 72.75 88 GLU A N 1
ATOM 620 C CA . GLU A 1 88 ? -25.532 14.734 14.387 1.00 72.75 88 GLU A CA 1
ATOM 621 C C . GLU A 1 88 ? -25.218 13.242 14.607 1.00 72.75 88 GLU A C 1
ATOM 623 O O . GLU A 1 88 ? -26.000 12.492 15.192 1.00 72.75 88 GLU A O 1
ATOM 628 N N . GLY A 1 89 ? -24.032 12.812 14.166 1.00 75.94 89 GLY A N 1
ATOM 629 C CA . GLY A 1 89 ? -23.538 11.441 14.326 1.00 75.94 89 GLY A CA 1
ATOM 630 C C . GLY A 1 89 ? -23.882 10.500 13.164 1.00 75.94 89 GLY A C 1
ATOM 631 O O . GLY A 1 89 ? -24.704 10.795 12.301 1.00 75.94 89 GLY A O 1
ATOM 632 N N . ASN A 1 90 ? -23.212 9.344 13.130 1.00 80.94 90 ASN A N 1
ATOM 633 C CA . ASN A 1 90 ? -23.367 8.357 12.051 1.00 80.94 90 ASN A CA 1
ATOM 634 C C . ASN A 1 90 ? -24.428 7.295 12.360 1.00 80.94 90 ASN A C 1
ATOM 636 O O . ASN A 1 90 ? -24.892 6.623 11.443 1.00 80.94 90 ASN A O 1
ATOM 640 N N . PHE A 1 91 ? -24.780 7.120 13.634 1.00 81.62 91 PHE A N 1
ATOM 641 C CA . PHE A 1 91 ? -25.738 6.116 14.081 1.00 81.62 91 PHE A CA 1
ATOM 642 C C . PHE A 1 91 ? -26.550 6.639 15.260 1.00 81.62 91 PHE A C 1
ATOM 644 O O . PHE A 1 91 ? -26.014 7.329 16.129 1.00 81.62 91 PHE A O 1
ATOM 651 N N . HIS A 1 92 ? -27.811 6.227 15.335 1.00 83.50 92 HIS A N 1
ATOM 652 C CA . HIS A 1 92 ? -28.669 6.460 16.486 1.00 83.50 92 HIS A CA 1
ATOM 653 C C . HIS A 1 92 ? -29.338 5.159 16.925 1.00 83.50 92 HIS A C 1
ATOM 655 O O . HIS A 1 92 ? -29.564 4.244 16.132 1.00 83.50 92 HIS A O 1
ATOM 661 N N . LEU A 1 93 ? -29.662 5.062 18.214 1.00 79.06 93 LEU A N 1
ATOM 662 C CA . LEU A 1 93 ? -30.369 3.909 18.752 1.00 79.06 93 LEU A CA 1
ATOM 663 C C . LEU A 1 93 ? -31.866 4.204 18.835 1.00 79.06 93 LEU A C 1
ATOM 665 O O . LEU A 1 93 ? -32.296 5.044 19.622 1.00 79.06 93 LEU A O 1
ATOM 669 N N . GLU A 1 94 ? -32.664 3.493 18.048 1.00 74.25 94 GLU A N 1
ATOM 670 C CA . GLU A 1 94 ? -34.120 3.567 18.112 1.00 74.25 94 GLU A CA 1
ATOM 671 C C . GLU A 1 94 ? -34.632 2.621 19.207 1.00 74.25 94 GLU A C 1
ATOM 673 O O . GLU A 1 94 ? -34.480 1.397 19.125 1.00 74.25 94 GLU A O 1
ATOM 678 N N . ARG A 1 95 ? -35.212 3.185 20.270 1.00 78.25 95 ARG A N 1
ATOM 679 C CA . ARG A 1 95 ? -35.807 2.409 21.365 1.00 78.25 95 ARG A CA 1
ATOM 680 C C . ARG A 1 95 ? -37.306 2.219 21.112 1.00 78.25 95 ARG A C 1
ATOM 682 O O . ARG A 1 95 ? -37.967 3.164 20.690 1.00 78.25 95 ARG A O 1
ATOM 689 N N . PRO A 1 96 ? -37.892 1.058 21.462 1.00 68.88 96 PRO A N 1
ATOM 690 C CA . PRO A 1 96 ? -39.327 0.801 21.282 1.00 68.88 96 PRO A CA 1
ATOM 691 C C . PRO A 1 96 ? -40.243 1.709 22.133 1.00 68.88 96 PRO A C 1
ATOM 693 O O . PRO A 1 96 ? -41.460 1.621 22.014 1.00 68.88 96 PRO A O 1
ATOM 696 N N . GLY A 1 97 ? -39.672 2.568 22.989 1.00 68.06 97 GLY A N 1
ATOM 697 C CA . GLY A 1 97 ? -40.379 3.572 23.791 1.00 68.06 97 GLY A CA 1
ATOM 698 C C . GLY A 1 97 ? -40.567 4.940 23.119 1.00 68.06 97 GLY A C 1
ATOM 699 O O . GLY A 1 97 ? -41.109 5.830 23.765 1.00 68.06 97 GLY A O 1
ATOM 700 N N . GLY A 1 98 ? -40.146 5.110 21.858 1.00 61.75 98 GLY A N 1
ATOM 701 C CA . GLY A 1 98 ? -40.285 6.361 21.102 1.00 61.75 98 GLY A CA 1
ATOM 702 C C . GLY A 1 98 ? -39.082 7.307 21.212 1.00 61.75 98 GLY A C 1
ATOM 703 O O . GLY A 1 98 ? -38.093 7.018 21.889 1.00 61.75 98 GLY A O 1
ATOM 704 N N . VAL A 1 99 ? -39.157 8.435 20.497 1.00 57.84 99 VAL A N 1
ATOM 705 C CA . VAL A 1 99 ? -38.163 9.516 20.556 1.00 57.84 99 VAL A CA 1
ATOM 706 C C . VAL A 1 99 ? -38.306 10.247 21.891 1.00 57.84 99 VAL A C 1
ATOM 708 O O . VAL A 1 99 ? -39.339 10.849 22.148 1.00 57.84 99 VAL A O 1
ATOM 711 N N . SER A 1 100 ? -37.267 10.208 22.724 1.00 51.31 100 SER A N 1
ATOM 712 C CA . SER A 1 100 ? -37.199 10.833 24.055 1.00 51.31 100 SER A CA 1
ATOM 713 C C . SER A 1 100 ? -37.783 10.005 25.212 1.00 51.31 100 SER A C 1
ATOM 715 O O . SER A 1 100 ? -38.976 10.022 25.511 1.00 51.31 100 SER A O 1
ATOM 717 N N . GLN A 1 101 ? -36.869 9.323 25.907 1.00 44.59 101 GLN A N 1
ATOM 718 C CA . GLN A 1 101 ? -36.819 9.293 27.370 1.00 44.59 101 GLN A CA 1
ATOM 719 C C . GLN A 1 101 ? -35.404 9.661 27.800 1.00 44.59 101 GLN A C 1
ATOM 721 O O . GLN A 1 101 ? -34.464 9.180 27.123 1.00 44.59 101 GLN A O 1
#

Sequence (101 aa):
MKTSGFMHSINASETPKLLPISAVIGVCVLVIALGGVGGYMMVKKSSPGMNTTKGTAIQTDKAAGVMDKKTFKDSIIGLLKEGGVEGEGNFHLERPGGVSQ

Foldseek 3Di:
DDPPDPDDPPPPPCPPPDDPVVVVVVVVVVCCVCCVVVVVVVVVVPPVPPPPVVVPPPPPVDPDDDPPCPVDPPDDDFDWDAADDVRDDGIDTHDPVDDDD

Secondary structure (DSSP, 8-state):
-----------------PPPHHHHHHHHHHHHHHHHHHHHHHHHH-------------------S---TTTS------EEEES-BTTBSSEEEE-TT-S--

Organism: NCBI:txid1974858

Radius of gyration: 37.19 Å; chains: 1; bounding box: 97×33×84 Å